Protein AF-A0AAW8DTW6-F1 (afdb_monomer_lite)

Foldseek 3Di:
DDDDDDPDVVVVVVVVVVVVVVVCVVVVVDDDDQDPVNVVPDDDPDPDPVPQPPDDDDDDDDDDPVVVVVLCVVDPPSVVVVVVVVCVVVVPDDDDRDPDPDDDPDDDDD

pLDDT: mean 71.61, std 15.23, range [37.31, 94.44]

Secondary structure (DSSP, 8-state):
-----PPPHHHHHHHHHHHHHHHHHHTT--S-PPPHHHHHTS--SS-TT-S-TTPPP-------HHHHHHHHHT-TTHHHHHHHHHHHHTT-PPPPP-------------

Sequence (110 aa):
MPTKKVKDPEIAEFEAALLGSVDQALRGEYAAVHTPNQIAARKPGRPAGSTKADAKVSTTIRFDADVLAALKAAGPGWQTRANDALREAFAVKKAAPRRTKVPVRRSISG

Organism: NCBI:txid436515

Radius of gyration: 28.24 Å; chains: 1; bounding box: 44×89×52 Å

Structure (mmCIF, N/CA/C/O backbone):
data_AF-A0AAW8DTW6-F1
#
_entry.id   AF-A0AAW8DTW6-F1
#
loop_
_atom_site.group_PDB
_atom_site.id
_atom_site.type_symbol
_atom_site.label_atom_id
_atom_site.label_alt_id
_atom_site.label_comp_id
_atom_site.label_asym_id
_atom_site.label_entity_id
_atom_site.label_seq_id
_atom_site.pdbx_PDB_ins_code
_atom_site.Cartn_x
_atom_site.Cartn_y
_atom_site.Cartn_z
_atom_site.occupancy
_atom_site.B_iso_or_equiv
_atom_site.auth_seq_id
_atom_site.auth_comp_id
_atom_site.auth_asym_id
_atom_site.auth_atom_id
_atom_site.pdbx_PDB_model_num
ATOM 1 N N . MET A 1 1 ? 34.329 -50.702 -19.808 1.00 37.31 1 MET A N 1
ATOM 2 C CA . MET A 1 1 ? 34.531 -49.641 -20.822 1.00 37.31 1 MET A CA 1
ATOM 3 C C . MET A 1 1 ? 33.439 -48.586 -20.633 1.00 37.31 1 MET A C 1
ATOM 5 O O . MET A 1 1 ? 32.299 -48.993 -20.438 1.00 37.31 1 MET A O 1
ATOM 9 N N . PRO A 1 2 ? 33.771 -47.283 -20.576 1.00 40.78 2 PRO A N 1
ATOM 10 C CA . PRO A 1 2 ? 32.879 -46.223 -20.088 1.00 40.78 2 PRO A CA 1
ATOM 11 C C . PRO A 1 2 ? 31.734 -45.896 -21.062 1.00 40.78 2 PRO A C 1
ATOM 13 O O . PRO A 1 2 ? 31.925 -45.834 -22.274 1.00 40.78 2 PRO A O 1
ATOM 16 N N . THR A 1 3 ? 30.538 -45.684 -20.512 1.00 43.56 3 THR A N 1
ATOM 17 C CA . THR A 1 3 ? 29.283 -45.416 -21.226 1.00 43.56 3 THR A CA 1
ATOM 18 C C . THR A 1 3 ? 29.294 -44.048 -21.909 1.00 43.56 3 THR A C 1
ATOM 20 O O . THR A 1 3 ? 29.494 -43.015 -21.268 1.00 43.56 3 THR A O 1
ATOM 23 N N . LYS A 1 4 ? 29.048 -44.056 -23.221 1.00 51.75 4 LYS A N 1
ATOM 24 C CA . LYS A 1 4 ? 28.892 -42.886 -24.094 1.00 51.75 4 LYS A CA 1
ATOM 25 C C . LYS A 1 4 ? 27.786 -41.978 -23.531 1.00 51.75 4 LYS A C 1
ATOM 27 O O . LYS A 1 4 ? 26.627 -42.379 -23.525 1.00 51.75 4 LYS A O 1
ATOM 32 N N . LYS A 1 5 ? 28.134 -40.781 -23.034 1.00 59.00 5 LYS A N 1
ATOM 33 C CA . LYS A 1 5 ? 27.146 -39.760 -22.640 1.00 59.00 5 LYS A CA 1
ATOM 34 C C . LYS A 1 5 ? 26.338 -39.375 -23.880 1.00 59.00 5 LYS A C 1
ATOM 36 O O . LYS A 1 5 ? 26.855 -38.705 -24.772 1.00 59.00 5 LYS A O 1
ATOM 41 N N . VAL A 1 6 ? 25.095 -39.834 -23.947 1.00 54.03 6 VAL A N 1
ATOM 42 C CA . VAL A 1 6 ? 24.090 -39.289 -24.859 1.00 54.03 6 VAL A CA 1
ATOM 43 C C . VAL A 1 6 ? 23.820 -37.868 -24.365 1.00 54.03 6 VAL A C 1
ATOM 45 O O . VAL A 1 6 ? 23.503 -37.691 -23.191 1.00 54.03 6 VAL A O 1
ATOM 48 N N . LYS A 1 7 ? 24.063 -36.851 -25.200 1.00 54.81 7 LYS A N 1
ATOM 49 C CA . LYS A 1 7 ? 23.693 -35.472 -24.859 1.00 54.81 7 LYS A CA 1
ATOM 50 C C . LYS A 1 7 ? 22.168 -35.425 -24.762 1.00 54.81 7 LYS A C 1
ATOM 52 O O . LYS A 1 7 ? 21.509 -35.887 -25.692 1.00 54.81 7 LYS A O 1
ATOM 57 N N . ASP A 1 8 ? 21.636 -34.921 -23.651 1.00 61.25 8 ASP A N 1
ATOM 58 C CA . ASP A 1 8 ? 20.198 -34.676 -23.513 1.00 61.25 8 ASP A CA 1
ATOM 59 C C . ASP A 1 8 ? 19.720 -33.821 -24.699 1.00 61.25 8 ASP A C 1
ATOM 61 O O . ASP A 1 8 ? 20.420 -32.869 -25.067 1.00 61.25 8 ASP A O 1
ATOM 65 N N . PRO A 1 9 ? 18.570 -34.137 -25.319 1.00 69.19 9 PRO A N 1
ATOM 66 C CA . PRO A 1 9 ? 18.082 -33.418 -26.497 1.00 69.19 9 PRO A CA 1
ATOM 67 C C . PRO A 1 9 ? 17.930 -31.912 -26.227 1.00 69.19 9 PRO A C 1
ATOM 69 O O . PRO A 1 9 ? 18.251 -31.094 -27.084 1.00 69.19 9 PRO A O 1
ATOM 72 N N . GLU A 1 10 ? 17.583 -31.550 -24.993 1.00 58.69 10 GLU A N 1
ATOM 73 C CA . GLU A 1 10 ? 17.464 -30.168 -24.518 1.00 58.69 10 GLU A CA 1
ATOM 74 C C . GLU A 1 10 ? 18.817 -29.420 -24.514 1.00 58.69 10 GLU A C 1
ATOM 76 O O . GLU A 1 10 ? 18.898 -28.237 -24.845 1.00 58.69 10 GLU A O 1
ATOM 81 N N . ILE A 1 11 ? 19.917 -30.125 -24.223 1.00 62.16 11 ILE A N 1
ATOM 82 C CA . ILE A 1 11 ? 21.276 -29.564 -24.263 1.00 62.16 11 ILE A CA 1
ATOM 83 C C . ILE A 1 11 ? 21.766 -29.415 -25.708 1.00 62.16 11 ILE A C 1
ATOM 85 O O . ILE A 1 11 ? 22.484 -28.465 -26.016 1.00 62.16 11 ILE A O 1
ATOM 89 N N . ALA A 1 12 ? 21.365 -30.315 -26.609 1.00 70.12 12 ALA A N 1
ATOM 90 C CA . ALA A 1 12 ? 21.716 -30.226 -28.026 1.00 70.12 12 ALA A CA 1
ATOM 91 C C . ALA A 1 12 ? 21.016 -29.045 -28.726 1.00 70.12 12 ALA A C 1
ATOM 93 O O . ALA A 1 12 ? 21.646 -28.330 -29.505 1.00 70.12 12 ALA A O 1
ATOM 94 N N . GLU A 1 13 ? 19.742 -28.800 -28.414 1.00 72.12 13 GLU A N 1
ATOM 95 C CA . GLU A 1 13 ? 18.999 -27.632 -28.904 1.00 72.12 13 GLU A CA 1
ATOM 96 C C . GLU A 1 13 ? 19.589 -26.322 -28.373 1.00 72.12 13 GLU A C 1
ATOM 98 O O . GLU A 1 13 ? 19.744 -25.353 -29.121 1.00 72.12 13 GLU A O 1
ATOM 103 N N . PHE A 1 14 ? 20.000 -26.312 -27.104 1.00 64.19 14 PHE A N 1
ATOM 104 C CA . PHE A 1 14 ? 20.686 -25.173 -26.506 1.00 64.19 14 PHE A CA 1
ATOM 105 C C . PHE A 1 14 ? 22.046 -24.890 -27.166 1.00 64.19 14 PHE A C 1
ATOM 107 O O . PHE A 1 14 ? 22.338 -23.739 -27.490 1.00 64.19 14 PHE A O 1
ATOM 114 N N . GLU A 1 15 ? 22.863 -25.920 -27.422 1.00 65.75 15 GLU A N 1
ATOM 115 C CA . GLU A 1 15 ? 24.137 -25.780 -28.145 1.00 65.75 15 GLU A CA 1
ATOM 116 C C . GLU A 1 15 ? 23.921 -25.229 -29.567 1.00 65.75 15 GLU A C 1
ATOM 118 O O . GLU A 1 15 ? 24.658 -24.343 -30.004 1.00 65.75 15 GLU A O 1
ATOM 123 N N . ALA A 1 16 ? 22.883 -25.692 -30.271 1.00 75.31 16 ALA A N 1
ATOM 124 C CA . ALA A 1 16 ? 22.543 -25.199 -31.605 1.00 75.31 16 ALA A CA 1
ATOM 125 C C . ALA A 1 16 ? 22.088 -23.728 -31.588 1.00 75.31 16 ALA A C 1
ATOM 127 O O . ALA A 1 16 ? 22.537 -22.930 -32.416 1.00 75.31 16 ALA A O 1
ATOM 128 N N . ALA A 1 17 ? 21.252 -23.343 -30.618 1.00 76.19 17 ALA A N 1
ATOM 129 C CA . ALA A 1 17 ? 20.814 -21.961 -30.435 1.00 76.19 17 ALA A CA 1
ATOM 130 C C . ALA A 1 17 ? 21.982 -21.025 -30.077 1.00 76.19 17 ALA A C 1
ATOM 132 O O . ALA A 1 17 ? 22.064 -19.901 -30.581 1.00 76.19 17 ALA A O 1
ATOM 133 N N . LEU A 1 18 ? 22.918 -21.497 -29.247 1.00 80.62 18 LEU A N 1
ATOM 134 C CA . LEU A 1 18 ? 24.106 -20.740 -28.860 1.00 80.62 18 LEU A CA 1
ATOM 135 C C . LEU A 1 18 ? 25.024 -20.487 -30.064 1.00 80.62 18 LEU A C 1
ATOM 137 O O . LEU A 1 18 ? 25.466 -19.357 -30.270 1.00 80.62 18 LEU A O 1
ATOM 141 N N . LEU A 1 19 ? 25.271 -21.512 -30.886 1.00 82.56 19 LEU A N 1
ATOM 142 C CA . LEU A 1 19 ? 26.088 -21.384 -32.096 1.00 82.56 19 LEU A CA 1
ATOM 143 C C . LEU A 1 19 ? 25.444 -20.447 -33.130 1.00 82.56 19 LEU A C 1
ATOM 145 O O . LEU A 1 19 ? 26.147 -19.631 -33.724 1.00 82.56 19 LEU A O 1
ATOM 149 N N . GLY A 1 20 ? 24.117 -20.499 -33.289 1.00 80.06 20 GLY A N 1
ATOM 150 C CA . GLY A 1 20 ? 23.382 -19.576 -34.159 1.00 80.06 20 GLY A CA 1
ATOM 151 C C . GLY A 1 20 ? 23.504 -18.112 -33.723 1.00 80.06 20 GLY A C 1
ATOM 152 O O . GLY A 1 20 ? 23.732 -17.238 -34.556 1.00 80.06 20 GLY A O 1
ATOM 153 N N . SER A 1 21 ? 23.432 -17.845 -32.416 1.00 71.81 21 SER A N 1
ATOM 154 C CA . SER A 1 21 ? 23.606 -16.498 -31.850 1.00 71.81 21 SER A CA 1
ATOM 155 C C . SER A 1 21 ? 25.022 -15.943 -32.071 1.00 71.81 21 SER A C 1
ATOM 157 O O . SER A 1 21 ? 25.190 -14.771 -32.410 1.00 71.81 21 SER A O 1
ATOM 159 N N . VAL A 1 22 ? 26.052 -16.789 -31.940 1.00 79.44 22 VAL A N 1
ATOM 160 C CA . VAL A 1 22 ? 27.451 -16.393 -32.186 1.00 79.44 22 VAL A CA 1
ATOM 161 C C . VAL A 1 22 ? 27.689 -16.069 -33.662 1.00 79.44 22 VAL A C 1
ATOM 163 O O . VAL A 1 22 ? 28.315 -15.055 -33.963 1.00 79.44 22 VAL A O 1
ATOM 166 N N . ASP A 1 23 ? 27.162 -16.875 -34.584 1.00 78.94 23 ASP A N 1
ATOM 167 C CA . ASP A 1 23 ? 27.282 -16.622 -36.024 1.00 78.94 23 ASP A CA 1
ATOM 168 C C . ASP A 1 23 ? 26.541 -15.341 -36.447 1.00 78.94 23 ASP A C 1
ATOM 170 O O . ASP A 1 23 ? 27.074 -14.518 -37.193 1.00 78.94 23 ASP A O 1
ATOM 174 N N . GLN A 1 24 ? 25.353 -15.108 -35.882 1.00 76.19 24 GLN A N 1
ATOM 175 C CA . GLN A 1 24 ? 24.600 -13.866 -36.053 1.00 76.19 24 GLN A CA 1
ATOM 176 C C . GLN A 1 24 ? 25.392 -12.642 -35.546 1.00 76.19 24 GLN A C 1
ATOM 178 O O . GLN A 1 24 ? 25.448 -11.606 -36.215 1.00 76.19 24 GLN A O 1
ATOM 183 N N . ALA A 1 25 ? 26.063 -12.762 -34.396 1.00 73.25 25 ALA A N 1
ATOM 184 C CA . ALA A 1 25 ? 26.912 -11.703 -33.854 1.00 73.25 25 ALA A CA 1
ATOM 185 C C . ALA A 1 25 ? 28.157 -11.442 -34.724 1.00 73.25 25 ALA A C 1
ATOM 187 O O . ALA A 1 25 ? 28.504 -10.283 -34.955 1.00 73.25 25 ALA A O 1
ATOM 188 N N . LEU A 1 26 ? 28.797 -12.495 -35.249 1.00 75.88 26 LEU A N 1
ATOM 189 C CA . LEU A 1 26 ? 29.945 -12.388 -36.160 1.00 75.88 26 LEU A CA 1
ATOM 190 C C . LEU A 1 26 ? 29.568 -11.751 -37.505 1.00 75.88 26 LEU A C 1
ATOM 192 O O . LEU A 1 26 ? 30.366 -11.006 -38.071 1.00 75.88 26 LEU A O 1
ATOM 196 N N . ARG A 1 27 ? 28.338 -11.975 -37.981 1.00 78.69 27 ARG A N 1
ATOM 197 C CA . ARG A 1 27 ? 27.765 -11.304 -39.160 1.00 78.69 27 ARG A CA 1
ATOM 198 C C . ARG A 1 27 ? 27.339 -9.855 -38.907 1.00 78.69 27 ARG A C 1
ATOM 200 O O . ARG A 1 27 ? 26.890 -9.179 -39.829 1.00 78.69 27 ARG A O 1
ATOM 207 N N . GLY A 1 28 ? 27.496 -9.356 -37.678 1.00 67.19 28 GLY A N 1
ATOM 208 C CA . GLY A 1 28 ? 27.101 -7.998 -37.305 1.00 67.19 28 GLY A CA 1
ATOM 209 C C . GLY A 1 28 ? 25.584 -7.794 -37.273 1.00 67.19 28 GLY A C 1
ATOM 210 O O . GLY A 1 28 ? 25.122 -6.656 -37.249 1.00 67.19 28 GLY A O 1
ATOM 211 N N . GLU A 1 29 ? 24.801 -8.874 -37.252 1.00 71.38 29 GLU A N 1
ATOM 212 C CA . GLU A 1 29 ? 23.339 -8.855 -37.195 1.00 71.38 29 GLU A CA 1
ATOM 213 C C . GLU A 1 29 ? 22.871 -8.719 -35.734 1.00 71.38 29 GLU A C 1
ATOM 215 O O . GLU A 1 29 ? 22.221 -9.594 -35.164 1.00 71.38 29 GLU A O 1
ATOM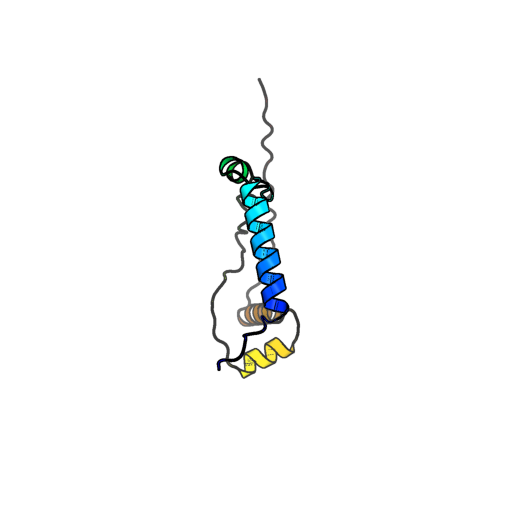 220 N N . TYR A 1 30 ? 23.217 -7.612 -35.080 1.00 62.25 30 TYR A N 1
ATOM 221 C CA . TYR A 1 30 ? 22.709 -7.315 -33.741 1.00 62.25 30 TYR A CA 1
ATOM 222 C C . TYR A 1 30 ? 21.252 -6.828 -33.794 1.00 62.25 30 TYR A C 1
ATOM 224 O O . TYR A 1 30 ? 20.860 -6.062 -34.677 1.00 62.25 30 TYR A O 1
ATOM 232 N N . ALA A 1 31 ? 20.444 -7.202 -32.793 1.00 61.84 31 ALA A N 1
ATOM 233 C CA . ALA A 1 31 ? 19.213 -6.467 -32.498 1.00 61.84 31 ALA A CA 1
ATOM 234 C C . ALA A 1 31 ? 19.572 -4.991 -32.266 1.00 61.84 31 ALA A C 1
ATOM 236 O O . ALA A 1 31 ? 20.606 -4.717 -31.661 1.00 61.84 31 ALA A O 1
ATOM 237 N N . ALA A 1 32 ? 18.754 -4.054 -32.758 1.00 65.50 32 ALA A N 1
ATOM 238 C CA . ALA A 1 32 ? 19.061 -2.621 -32.783 1.00 65.50 32 ALA A CA 1
ATOM 239 C C . ALA A 1 32 ? 19.740 -2.122 -31.488 1.00 65.50 32 ALA A C 1
ATOM 241 O O . ALA A 1 32 ? 19.085 -1.904 -30.467 1.00 65.50 32 ALA A O 1
ATOM 242 N N . VAL A 1 33 ? 21.062 -1.929 -31.538 1.00 64.31 33 VAL A N 1
ATOM 243 C CA . VAL A 1 33 ? 21.843 -1.421 -30.407 1.00 64.31 33 VAL A CA 1
ATOM 244 C C . VAL A 1 33 ? 21.623 0.081 -30.346 1.00 64.31 33 VAL A C 1
ATOM 246 O O . VAL A 1 33 ? 21.913 0.809 -31.295 1.00 64.31 33 VAL A O 1
ATOM 249 N N . HIS A 1 34 ? 21.089 0.564 -29.230 1.00 66.62 34 HIS A N 1
ATOM 250 C CA . HIS A 1 34 ? 20.963 1.998 -29.012 1.00 66.62 34 HIS A CA 1
ATOM 251 C C . HIS A 1 34 ? 22.329 2.574 -28.648 1.00 66.62 34 HIS A C 1
ATOM 253 O O . HIS A 1 34 ? 22.918 2.200 -27.635 1.00 66.62 34 HIS A O 1
ATOM 259 N N . THR A 1 35 ? 22.837 3.492 -29.468 1.00 77.38 35 THR A N 1
ATOM 260 C CA . THR A 1 35 ? 24.090 4.189 -29.167 1.00 77.38 35 THR A CA 1
ATOM 261 C C . THR A 1 35 ? 23.924 5.069 -27.921 1.00 77.38 35 THR A C 1
ATOM 263 O O . THR A 1 35 ? 22.814 5.534 -27.641 1.00 77.38 35 THR A O 1
ATOM 266 N N . PRO A 1 36 ? 25.004 5.378 -27.180 1.00 67.19 36 PRO A N 1
ATOM 267 C CA . PRO A 1 36 ? 24.930 6.288 -26.034 1.00 67.19 36 PRO A CA 1
ATOM 268 C C . PRO A 1 36 ? 24.271 7.634 -26.376 1.00 67.19 36 PRO A C 1
ATOM 270 O O . PRO A 1 36 ? 23.448 8.134 -25.611 1.00 67.19 36 PRO A O 1
ATOM 273 N N . ASN A 1 37 ? 24.534 8.167 -27.575 1.00 70.88 37 ASN A N 1
ATOM 274 C CA . ASN A 1 37 ? 23.877 9.375 -28.079 1.00 70.88 37 ASN A CA 1
ATOM 275 C C . ASN A 1 37 ? 22.377 9.173 -28.346 1.00 70.88 37 ASN A C 1
ATOM 277 O O . ASN A 1 37 ? 21.584 10.060 -28.044 1.00 70.88 37 ASN A O 1
ATOM 281 N N . GLN A 1 38 ? 21.956 8.015 -28.862 1.00 71.00 38 GLN A N 1
ATOM 282 C CA . GLN A 1 38 ? 20.535 7.688 -29.040 1.00 71.00 38 GLN A CA 1
ATOM 283 C C . GLN A 1 38 ? 19.807 7.496 -27.703 1.00 71.00 38 GLN A C 1
ATOM 285 O O . GLN A 1 38 ? 18.622 7.805 -27.609 1.00 71.00 38 GLN A O 1
ATOM 290 N N . ILE A 1 39 ? 20.497 7.016 -26.666 1.00 67.31 39 ILE A N 1
ATOM 291 C CA . ILE A 1 39 ? 19.954 6.907 -25.305 1.00 67.31 39 ILE A CA 1
ATOM 292 C C . ILE A 1 39 ? 19.831 8.298 -24.673 1.00 67.31 39 ILE A C 1
ATOM 294 O O . ILE A 1 39 ? 18.794 8.606 -24.096 1.00 67.31 39 ILE A O 1
ATOM 298 N N . ALA A 1 40 ? 20.835 9.163 -24.838 1.00 65.94 40 ALA A N 1
ATOM 299 C CA . ALA A 1 40 ? 20.811 10.539 -24.338 1.00 65.94 40 ALA A CA 1
ATOM 300 C C . ALA A 1 40 ? 19.784 11.430 -25.066 1.00 65.94 40 ALA A C 1
ATOM 302 O O . ALA A 1 40 ? 19.168 12.299 -24.453 1.00 65.94 40 ALA A O 1
ATOM 303 N N . ALA A 1 41 ? 19.557 11.193 -26.363 1.00 67.62 41 ALA A N 1
ATOM 304 C CA . ALA A 1 41 ? 18.548 11.895 -27.159 1.00 67.62 41 ALA A CA 1
ATOM 305 C C . ALA A 1 41 ? 17.107 11.479 -26.814 1.00 67.62 41 ALA A C 1
ATOM 307 O O . ALA A 1 41 ? 16.153 12.196 -27.136 1.00 67.62 41 ALA A O 1
ATOM 308 N N . ARG A 1 42 ? 16.915 10.339 -26.135 1.00 65.19 42 ARG A N 1
ATOM 309 C CA . ARG A 1 42 ? 15.611 9.980 -25.575 1.00 65.19 42 ARG A CA 1
ATOM 310 C C . ARG A 1 42 ? 15.339 10.893 -24.391 1.00 65.19 42 ARG A C 1
ATOM 312 O O . ARG A 1 42 ? 15.958 10.771 -23.337 1.00 65.19 42 ARG A O 1
ATOM 319 N N . LYS A 1 43 ? 14.358 11.786 -24.543 1.00 61.72 43 LYS A N 1
ATOM 320 C CA . LYS A 1 43 ? 13.752 12.468 -23.394 1.00 61.72 43 LYS A CA 1
ATOM 321 C C . LYS A 1 43 ? 13.396 11.402 -22.348 1.00 61.72 43 LYS A C 1
ATOM 323 O O . LYS A 1 43 ? 12.734 10.429 -22.721 1.00 61.72 43 LYS A O 1
ATOM 328 N N . PRO A 1 44 ? 13.791 11.563 -21.070 1.00 63.62 44 PRO A N 1
ATOM 329 C CA . PRO A 1 44 ? 13.333 10.684 -20.006 1.00 63.62 44 PRO A CA 1
ATOM 330 C C . PRO A 1 44 ? 11.817 10.541 -20.127 1.00 63.62 44 PRO A C 1
ATOM 332 O O . PRO A 1 44 ? 11.103 11.544 -20.161 1.00 63.62 44 PRO A O 1
ATOM 335 N N . GLY A 1 45 ? 11.321 9.305 -20.228 1.00 66.62 45 GLY A N 1
ATOM 336 C CA . GLY A 1 45 ? 9.895 9.018 -20.440 1.00 66.62 45 GLY A CA 1
ATOM 337 C C . GLY A 1 45 ? 8.981 9.558 -19.333 1.00 66.62 45 GLY A C 1
ATOM 338 O O . GLY A 1 45 ? 7.760 9.489 -19.437 1.00 66.62 45 GLY A O 1
ATOM 339 N N . ARG A 1 46 ? 9.562 10.135 -18.275 1.00 57.72 46 ARG A N 1
ATOM 340 C CA . ARG A 1 46 ? 8.858 10.863 -17.235 1.00 57.72 46 ARG A CA 1
ATOM 341 C C . ARG A 1 46 ? 9.206 12.352 -17.307 1.00 57.72 46 ARG A C 1
ATOM 343 O O . ARG A 1 46 ? 10.379 12.689 -17.149 1.00 57.72 46 ARG A O 1
ATOM 350 N N . PRO A 1 47 ? 8.225 13.256 -17.475 1.00 62.56 47 PRO A N 1
ATOM 351 C CA . PRO A 1 47 ? 8.488 14.686 -17.381 1.00 62.56 47 PRO A CA 1
ATOM 352 C C . PRO A 1 47 ? 9.126 15.020 -16.023 1.00 62.56 47 PRO A C 1
ATOM 354 O O . PRO A 1 47 ? 8.677 14.542 -14.969 1.00 62.56 47 PRO A O 1
ATOM 357 N N . ALA A 1 48 ? 10.182 15.837 -16.060 1.00 51.06 48 ALA A N 1
ATOM 358 C CA . ALA A 1 48 ? 10.771 16.447 -14.874 1.00 51.06 48 ALA A CA 1
ATOM 359 C C . ALA A 1 48 ? 9.670 17.249 -14.154 1.00 51.06 48 ALA A C 1
ATOM 361 O O . ALA A 1 48 ? 9.050 18.125 -14.752 1.00 51.06 48 ALA A O 1
ATOM 362 N N . GLY A 1 49 ? 9.355 16.874 -12.909 1.00 53.62 49 GLY A N 1
ATOM 363 C CA . GLY A 1 49 ? 8.199 17.385 -12.150 1.00 53.62 49 GLY A CA 1
ATOM 364 C C . GLY A 1 49 ? 7.104 16.350 -11.844 1.00 53.62 49 GLY A C 1
ATOM 365 O O . GLY A 1 49 ? 6.139 16.653 -11.150 1.00 53.62 49 GLY A O 1
ATOM 366 N N . SER A 1 50 ? 7.246 15.106 -12.310 1.00 52.81 50 SER A N 1
ATOM 367 C CA . SER A 1 50 ? 6.318 14.001 -11.996 1.00 52.81 50 SER A CA 1
ATOM 368 C C . SER A 1 50 ? 6.437 13.431 -10.573 1.00 52.81 50 SER A C 1
ATOM 370 O O . SER A 1 50 ? 5.660 12.545 -10.193 1.00 52.81 50 SER A O 1
ATOM 372 N N . THR A 1 51 ? 7.376 13.921 -9.764 1.00 54.16 51 THR A N 1
ATOM 373 C CA . THR A 1 51 ? 7.361 13.699 -8.316 1.00 54.16 51 THR A CA 1
ATOM 374 C C . THR A 1 51 ? 6.262 14.584 -7.749 1.00 54.16 51 THR A C 1
ATOM 376 O O . THR A 1 51 ? 6.479 15.752 -7.441 1.00 54.16 51 THR A O 1
ATOM 379 N N . LYS A 1 52 ? 5.037 14.050 -7.697 1.00 58.38 52 LYS A N 1
ATOM 380 C CA . LYS A 1 52 ? 3.932 14.705 -6.992 1.00 58.38 52 LYS A CA 1
ATOM 381 C C . LYS A 1 52 ? 4.436 15.072 -5.595 1.00 58.38 52 LYS A C 1
ATOM 383 O O . LYS A 1 52 ? 5.009 14.212 -4.933 1.00 58.38 52 LYS A O 1
ATOM 388 N N . ALA A 1 53 ? 4.210 16.309 -5.154 1.00 58.56 53 ALA A N 1
ATOM 389 C CA . ALA A 1 53 ? 4.513 16.710 -3.777 1.00 58.56 53 ALA A CA 1
ATOM 390 C C . ALA A 1 53 ? 3.832 15.772 -2.755 1.00 58.56 53 ALA A C 1
ATOM 392 O O . ALA A 1 53 ? 4.370 15.522 -1.687 1.00 58.56 53 ALA A O 1
ATOM 393 N N . ASP A 1 54 ? 2.703 15.171 -3.150 1.00 63.00 54 ASP A N 1
ATOM 394 C CA . ASP A 1 54 ? 1.925 14.203 -2.370 1.00 63.00 54 ASP A CA 1
ATOM 395 C C . ASP A 1 54 ? 2.261 12.730 -2.704 1.00 63.00 54 ASP A C 1
ATOM 397 O O . ASP A 1 54 ? 1.399 11.847 -2.624 1.00 63.00 54 ASP A O 1
ATOM 401 N N . ALA A 1 55 ? 3.475 12.438 -3.183 1.00 69.75 55 ALA A N 1
ATOM 402 C CA . ALA A 1 55 ? 3.881 11.067 -3.479 1.00 69.75 55 ALA A CA 1
ATOM 403 C C . ALA A 1 55 ? 3.898 10.217 -2.198 1.00 69.75 55 ALA A C 1
ATOM 405 O O . ALA A 1 55 ? 4.404 10.634 -1.159 1.00 69.75 55 ALA A O 1
ATOM 406 N N . LYS A 1 56 ? 3.355 8.996 -2.281 1.00 77.12 56 LYS A N 1
ATOM 407 C CA . LYS A 1 56 ? 3.447 8.024 -1.186 1.00 77.12 56 LYS A CA 1
ATOM 408 C C . LYS A 1 56 ? 4.923 7.703 -0.943 1.00 77.12 56 LYS A C 1
ATOM 410 O O . LYS A 1 56 ? 5.626 7.335 -1.884 1.00 77.12 56 LYS A O 1
ATOM 415 N N . VAL A 1 57 ? 5.371 7.829 0.301 1.00 81.12 57 VAL A N 1
ATOM 416 C CA . VAL A 1 57 ? 6.729 7.453 0.704 1.00 81.12 57 VAL A CA 1
ATOM 417 C C . VAL A 1 57 ? 6.769 5.941 0.908 1.00 81.12 57 VAL A C 1
ATOM 419 O O . VAL A 1 57 ? 5.925 5.387 1.612 1.00 81.12 57 VAL A O 1
ATOM 422 N N . SER A 1 58 ? 7.716 5.267 0.253 1.00 82.31 58 SER A N 1
ATOM 423 C CA . SER A 1 58 ? 7.948 3.837 0.455 1.00 82.31 58 SER A CA 1
ATOM 424 C C . SER A 1 58 ? 8.720 3.636 1.754 1.00 82.31 58 SER A C 1
ATOM 426 O O . SER A 1 58 ? 9.887 4.009 1.832 1.00 82.31 58 SER A O 1
ATOM 428 N N . THR A 1 59 ? 8.078 3.020 2.744 1.00 80.69 59 THR A N 1
ATOM 429 C CA . THR A 1 59 ? 8.680 2.708 4.045 1.00 80.69 59 THR A CA 1
ATOM 430 C C . THR A 1 59 ? 8.429 1.243 4.386 1.00 80.69 59 THR A C 1
ATOM 432 O O . THR A 1 59 ? 7.328 0.734 4.174 1.00 80.69 59 THR A O 1
ATOM 435 N N . THR A 1 60 ? 9.438 0.566 4.932 1.00 86.75 60 THR A N 1
ATOM 436 C CA . THR A 1 60 ? 9.324 -0.823 5.396 1.00 86.75 60 THR A CA 1
ATOM 437 C C . THR A 1 60 ? 8.784 -0.850 6.825 1.00 86.75 60 THR A C 1
ATOM 439 O O . THR A 1 60 ? 9.427 -0.337 7.736 1.00 86.75 60 THR A O 1
ATOM 442 N N . ILE A 1 61 ? 7.614 -1.461 7.025 1.00 87.19 61 ILE A N 1
ATOM 443 C CA . ILE A 1 61 ? 6.959 -1.643 8.332 1.00 87.19 61 ILE A CA 1
ATOM 444 C C . ILE A 1 61 ? 6.699 -3.141 8.533 1.00 87.19 61 ILE A C 1
ATOM 446 O O . ILE A 1 61 ? 6.398 -3.851 7.571 1.00 87.19 61 ILE A O 1
ATOM 450 N N . ARG A 1 62 ? 6.833 -3.626 9.771 1.00 90.81 62 ARG A N 1
ATOM 451 C CA . ARG A 1 62 ? 6.499 -5.007 10.148 1.00 90.81 62 ARG A CA 1
ATOM 452 C C . ARG A 1 62 ? 5.076 -5.059 10.704 1.00 90.81 62 ARG A C 1
ATOM 454 O O . ARG A 1 62 ? 4.712 -4.208 11.507 1.00 90.81 62 ARG A O 1
ATOM 461 N N . PHE A 1 63 ? 4.308 -6.051 10.270 1.00 89.75 63 PHE A N 1
ATOM 462 C CA . PHE A 1 63 ? 2.985 -6.377 10.803 1.00 89.75 63 PHE A CA 1
ATOM 463 C C . PHE A 1 63 ? 3.052 -7.737 11.490 1.00 89.75 63 PHE A C 1
ATOM 465 O O . PHE A 1 63 ? 3.833 -8.591 11.057 1.00 89.75 63 PHE A O 1
ATOM 472 N N . ASP A 1 64 ? 2.208 -7.947 12.496 1.00 94.44 64 ASP A N 1
ATOM 473 C CA . ASP A 1 64 ? 1.971 -9.285 13.028 1.00 94.44 64 ASP A CA 1
ATOM 474 C C . ASP A 1 64 ? 1.367 -10.201 11.951 1.00 94.44 64 ASP A C 1
ATOM 476 O O . ASP A 1 64 ? 0.738 -9.756 10.979 1.00 94.44 64 ASP A O 1
ATOM 480 N N . ALA A 1 65 ? 1.627 -11.502 12.083 1.00 92.50 65 ALA A N 1
ATOM 481 C CA . ALA A 1 65 ? 1.302 -12.486 11.053 1.00 92.50 65 ALA A CA 1
ATOM 482 C C . ALA A 1 65 ? -0.213 -12.632 10.827 1.00 92.50 65 ALA A C 1
ATOM 484 O O . ALA A 1 65 ? -0.660 -12.777 9.688 1.00 92.50 65 ALA A O 1
ATOM 485 N N . ASP A 1 66 ? -0.995 -12.554 11.900 1.00 93.94 66 ASP A N 1
ATOM 486 C CA . ASP A 1 66 ? -2.457 -12.596 11.910 1.00 93.94 66 ASP A CA 1
ATOM 487 C C . ASP A 1 66 ? -3.073 -11.352 11.252 1.00 93.94 66 ASP A C 1
ATOM 489 O O . ASP A 1 66 ? -3.943 -11.473 10.387 1.00 93.94 66 ASP A O 1
ATOM 493 N N . VAL A 1 67 ? -2.554 -10.162 11.566 1.00 91.19 67 VAL A N 1
ATOM 494 C CA . VAL A 1 67 ? -2.971 -8.894 10.954 1.00 91.19 67 VAL A CA 1
ATOM 495 C C . VAL A 1 67 ? -2.710 -8.918 9.450 1.00 91.19 6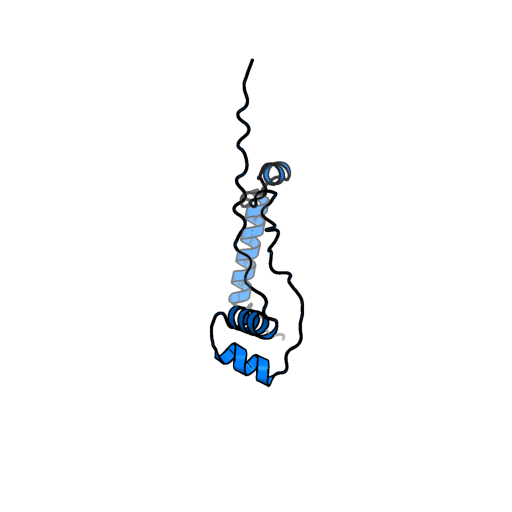7 VAL A C 1
ATOM 497 O O . VAL A 1 67 ? -3.574 -8.559 8.647 1.00 91.19 67 VAL A O 1
ATOM 500 N N . LEU A 1 68 ? -1.530 -9.384 9.038 1.00 92.06 68 LEU A N 1
ATOM 501 C CA . LEU A 1 68 ? -1.178 -9.484 7.625 1.00 92.06 68 LEU A CA 1
ATOM 502 C C . LEU A 1 68 ? -2.036 -10.526 6.892 1.00 92.06 68 LEU A C 1
ATOM 504 O O . LEU A 1 68 ? -2.414 -10.293 5.739 1.00 92.06 68 LEU A O 1
ATOM 508 N N . ALA A 1 69 ? -2.375 -11.640 7.546 1.00 92.75 69 ALA A N 1
ATOM 509 C CA . ALA A 1 69 ? -3.291 -12.637 7.004 1.00 92.75 69 ALA A CA 1
ATOM 510 C C . ALA A 1 69 ? -4.701 -12.057 6.808 1.00 92.75 69 ALA A C 1
ATOM 512 O O . ALA A 1 69 ? -5.252 -12.170 5.712 1.00 92.75 69 ALA A O 1
ATOM 513 N N . ALA A 1 70 ? -5.243 -11.360 7.811 1.00 92.50 70 ALA A N 1
ATOM 514 C CA . ALA A 1 70 ? -6.552 -10.712 7.737 1.00 92.50 70 ALA A CA 1
ATOM 515 C C . ALA A 1 70 ? -6.608 -9.641 6.634 1.00 92.50 70 ALA A C 1
ATOM 517 O O . ALA A 1 70 ? -7.554 -9.593 5.846 1.00 92.50 70 ALA A O 1
ATOM 518 N N . LEU A 1 71 ? -5.559 -8.819 6.509 1.00 91.38 71 LEU A N 1
ATOM 519 C CA . LEU A 1 71 ? -5.469 -7.817 5.449 1.00 91.38 71 LEU A CA 1
ATOM 520 C C . LEU A 1 71 ? -5.431 -8.466 4.062 1.00 91.38 71 LEU A C 1
ATOM 522 O O . LEU A 1 71 ? -6.183 -8.062 3.175 1.00 91.38 71 LEU A O 1
ATOM 526 N N . LYS A 1 72 ? -4.590 -9.487 3.861 1.00 90.00 72 LYS A N 1
ATOM 527 C CA . LYS A 1 72 ? -4.504 -10.200 2.577 1.00 90.00 72 LYS A CA 1
ATOM 528 C C . LYS A 1 72 ? -5.797 -10.940 2.232 1.00 90.00 72 LYS A C 1
ATOM 530 O O . LYS A 1 72 ? -6.155 -10.972 1.055 1.00 90.00 72 LYS A O 1
ATOM 535 N N . ALA A 1 73 ? -6.511 -11.471 3.227 1.00 92.75 73 ALA A N 1
ATOM 536 C CA . ALA A 1 73 ? -7.809 -12.118 3.042 1.00 92.75 73 ALA A CA 1
ATOM 537 C C . ALA A 1 73 ? -8.870 -11.162 2.471 1.00 92.75 73 ALA A C 1
ATOM 539 O O . ALA A 1 73 ? -9.769 -11.602 1.761 1.00 92.75 73 ALA A O 1
ATOM 540 N N . ALA A 1 74 ? -8.723 -9.846 2.676 1.00 84.75 74 ALA A N 1
ATOM 541 C CA . ALA A 1 74 ? -9.594 -8.848 2.054 1.00 84.75 74 ALA A CA 1
ATOM 542 C C . ALA A 1 74 ? -9.453 -8.778 0.515 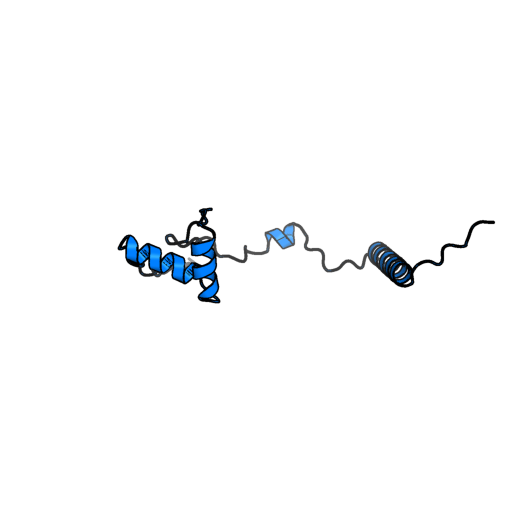1.00 84.75 74 ALA A C 1
ATOM 544 O O . ALA A 1 74 ? -10.249 -8.109 -0.144 1.00 84.75 74 ALA A O 1
ATOM 545 N N . GLY A 1 75 ? -8.443 -9.433 -0.073 1.00 88.50 75 GLY A N 1
ATOM 546 C CA . GLY A 1 75 ? -8.268 -9.577 -1.519 1.00 88.50 75 GLY A CA 1
ATOM 547 C C . GLY A 1 75 ? -7.389 -8.499 -2.173 1.00 88.50 75 GLY A C 1
ATOM 548 O O . GLY A 1 75 ? -6.660 -7.767 -1.486 1.00 88.50 75 GLY A O 1
ATOM 549 N N . PRO A 1 76 ? -7.437 -8.367 -3.516 1.00 89.19 76 PRO A N 1
ATOM 550 C CA . PRO A 1 76 ? -6.632 -7.402 -4.267 1.00 89.19 76 PRO A CA 1
ATOM 551 C C . PRO A 1 76 ? -6.800 -5.974 -3.737 1.00 89.19 76 PRO A C 1
ATOM 553 O O . PRO A 1 76 ? -7.910 -5.547 -3.423 1.00 89.19 76 PRO A O 1
ATOM 556 N N . GLY A 1 77 ? -5.694 -5.234 -3.611 1.00 89.00 77 GLY A N 1
ATOM 557 C CA . GLY A 1 77 ? -5.707 -3.872 -3.063 1.00 89.00 77 GLY A CA 1
ATOM 558 C C . GLY A 1 77 ? -5.689 -3.780 -1.531 1.00 89.00 77 GLY A C 1
ATOM 559 O O . GLY A 1 77 ? -5.912 -2.696 -0.992 1.00 89.00 77 GLY A O 1
ATOM 560 N N . TRP A 1 78 ? -5.381 -4.870 -0.817 1.00 93.88 78 TRP A N 1
ATOM 561 C CA . TRP A 1 78 ? -5.282 -4.883 0.650 1.00 93.88 78 TRP A CA 1
ATOM 562 C C . TRP A 1 78 ? -4.348 -3.813 1.234 1.00 93.88 78 TRP A C 1
ATOM 564 O O . TRP A 1 78 ? -4.647 -3.262 2.286 1.00 93.88 78 TRP A O 1
ATOM 574 N N . GLN A 1 79 ? -3.265 -3.448 0.540 1.00 90.50 79 GLN A N 1
ATOM 575 C CA . GLN A 1 79 ? -2.368 -2.367 0.973 1.00 90.50 79 GLN A CA 1
ATOM 576 C C . GLN A 1 79 ? -3.046 -0.991 0.944 1.00 90.50 79 GLN A C 1
ATOM 578 O O . GLN A 1 79 ? -2.791 -0.154 1.806 1.00 90.50 79 GLN A O 1
ATOM 583 N N . THR A 1 80 ? -3.920 -0.746 -0.037 1.00 90.44 80 THR A N 1
ATOM 584 C CA . THR A 1 80 ? -4.702 0.496 -0.104 1.00 90.44 80 THR A CA 1
ATOM 585 C C . THR A 1 80 ? -5.699 0.546 1.047 1.00 90.44 80 THR A C 1
ATOM 587 O O . THR A 1 80 ? -5.738 1.550 1.747 1.00 90.44 80 THR A O 1
ATOM 590 N N . ARG A 1 81 ? -6.407 -0.561 1.315 1.00 89.19 81 ARG A N 1
ATOM 591 C CA . ARG A 1 81 ? -7.307 -0.670 2.475 1.00 89.19 81 ARG A CA 1
ATOM 592 C C . ARG A 1 81 ? -6.573 -0.490 3.805 1.00 89.19 81 ARG A C 1
ATOM 594 O O . ARG A 1 81 ? -7.049 0.253 4.651 1.00 89.19 81 ARG A O 1
ATOM 601 N N . ALA A 1 82 ? -5.392 -1.092 3.962 1.00 91.38 82 ALA A N 1
ATOM 602 C CA . ALA A 1 82 ? -4.553 -0.900 5.144 1.00 91.38 82 ALA A CA 1
ATOM 603 C C . ALA A 1 82 ? -4.159 0.575 5.319 1.00 91.38 82 ALA A C 1
ATOM 605 O O . ALA A 1 82 ? -4.281 1.134 6.404 1.00 91.38 82 ALA A O 1
ATOM 606 N N . ASN A 1 83 ? -3.744 1.237 4.236 1.00 90.88 83 ASN A N 1
ATOM 607 C CA . ASN A 1 83 ? -3.453 2.665 4.266 1.00 90.88 83 ASN A CA 1
ATOM 608 C C . ASN A 1 83 ? -4.688 3.505 4.643 1.00 90.88 83 ASN A C 1
ATOM 610 O O . ASN A 1 83 ? -4.543 4.517 5.323 1.00 90.88 83 ASN A O 1
ATOM 614 N N . ASP A 1 84 ? -5.877 3.144 4.168 1.00 90.50 84 ASP A N 1
ATOM 615 C CA . ASP A 1 84 ? -7.104 3.894 4.449 1.00 90.50 84 ASP A CA 1
ATOM 616 C C . ASP A 1 84 ? -7.555 3.712 5.906 1.00 90.50 84 ASP A C 1
ATOM 618 O O . ASP A 1 84 ? -7.876 4.703 6.556 1.00 90.50 84 ASP A O 1
ATOM 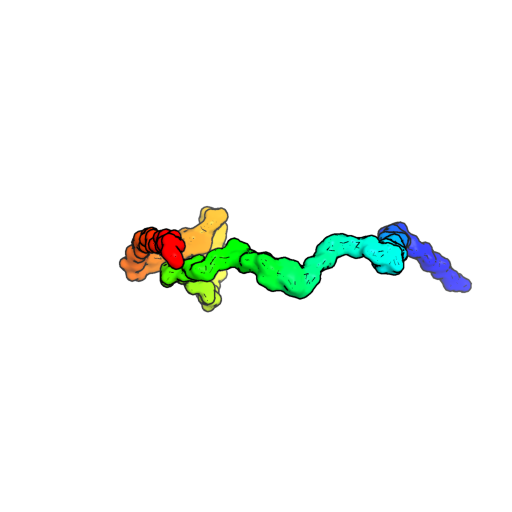622 N N . ALA A 1 85 ? -7.436 2.502 6.461 1.00 91.00 85 ALA A N 1
ATOM 623 C CA . ALA A 1 85 ? -7.648 2.247 7.888 1.00 91.00 85 ALA A CA 1
ATOM 624 C C . ALA A 1 85 ? -6.682 3.059 8.769 1.00 91.00 85 ALA A C 1
ATOM 626 O O . ALA A 1 85 ? -7.089 3.657 9.761 1.00 91.00 85 ALA A O 1
ATOM 627 N N . 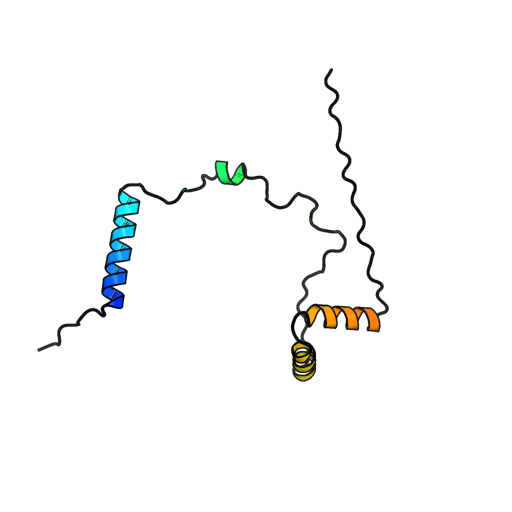LEU A 1 86 ? -5.405 3.159 8.375 1.00 91.00 86 LEU A N 1
ATOM 628 C CA . LEU A 1 86 ? -4.440 4.019 9.068 1.00 91.00 86 LEU A CA 1
ATOM 629 C C . LEU A 1 86 ? -4.826 5.503 8.968 1.00 91.00 86 LEU A C 1
ATOM 631 O O . LEU A 1 86 ? -4.701 6.241 9.940 1.00 91.00 86 LEU A O 1
ATOM 635 N N . ARG A 1 87 ? -5.325 5.963 7.814 1.00 90.25 87 ARG A N 1
ATOM 636 C CA . ARG A 1 87 ? -5.810 7.346 7.672 1.00 90.25 87 ARG A CA 1
ATOM 637 C C . ARG A 1 87 ? -6.981 7.634 8.599 1.00 90.25 87 ARG A C 1
ATOM 639 O O . ARG A 1 87 ? -7.019 8.716 9.172 1.00 90.25 87 ARG A O 1
ATOM 646 N N . GLU A 1 88 ? -7.909 6.696 8.733 1.00 89.81 88 GLU A N 1
ATOM 647 C CA . GLU A 1 88 ? -9.051 6.822 9.634 1.00 89.81 88 GLU A CA 1
ATOM 648 C C . GLU A 1 88 ? -8.604 6.862 11.099 1.00 89.81 88 GLU A C 1
ATOM 650 O O . GLU A 1 88 ? -8.934 7.814 11.805 1.00 89.81 88 GLU A O 1
ATOM 655 N N . ALA A 1 89 ? -7.760 5.913 11.519 1.00 91.19 89 ALA A N 1
ATOM 656 C CA . ALA A 1 89 ? -7.253 5.824 12.890 1.00 91.19 89 ALA A CA 1
ATOM 657 C C . ALA A 1 89 ? -6.494 7.086 13.340 1.00 91.19 89 ALA A C 1
ATOM 659 O O . ALA A 1 89 ? -6.603 7.500 14.491 1.00 91.19 89 ALA A O 1
ATOM 660 N N . PHE A 1 90 ? -5.751 7.721 12.428 1.00 92.25 90 PHE A N 1
ATOM 661 C CA . PHE A 1 90 ? -5.003 8.953 12.700 1.00 92.25 90 PHE A CA 1
ATOM 662 C C . PHE A 1 90 ? -5.726 10.235 12.235 1.00 92.25 90 PHE A C 1
ATOM 664 O O . PHE A 1 90 ? -5.115 11.303 12.213 1.00 92.25 90 PHE A O 1
ATOM 671 N N . ALA A 1 91 ? -7.002 10.151 11.834 1.00 82.44 91 ALA A N 1
ATOM 672 C CA . ALA A 1 91 ? -7.804 11.264 11.307 1.00 82.44 91 ALA A CA 1
ATOM 673 C C . ALA A 1 91 ? -7.130 12.067 10.162 1.00 82.44 91 ALA A C 1
ATOM 675 O O . ALA A 1 91 ? -7.342 13.273 9.993 1.00 82.44 91 ALA A O 1
ATOM 676 N N . VAL A 1 92 ? -6.323 11.400 9.331 1.00 80.88 92 VAL A N 1
ATOM 677 C CA . VAL A 1 92 ? -5.584 12.007 8.217 1.00 80.88 92 VAL A CA 1
ATOM 678 C C . VAL A 1 92 ? -6.480 12.119 6.983 1.00 80.88 92 VAL A C 1
ATOM 680 O O . VAL A 1 92 ? -6.666 11.162 6.225 1.00 80.88 92 VAL A O 1
ATOM 683 N N . LYS A 1 93 ? -6.983 13.327 6.706 1.00 74.88 93 LYS A N 1
ATOM 684 C CA . LYS A 1 93 ? -7.757 13.608 5.484 1.00 74.88 93 LYS A CA 1
ATOM 685 C C . LYS A 1 93 ? -6.890 13.444 4.230 1.00 74.88 93 LYS A C 1
ATOM 687 O O . LYS A 1 93 ? -5.748 13.900 4.170 1.00 74.88 93 LYS A O 1
ATOM 692 N N . LYS A 1 94 ? -7.439 12.807 3.192 1.00 68.25 94 LYS A N 1
ATOM 693 C CA . LYS A 1 94 ? -6.788 12.709 1.877 1.00 68.25 94 LYS A CA 1
ATOM 694 C C . LYS A 1 94 ? -6.636 14.116 1.291 1.00 68.25 94 LYS A C 1
ATOM 696 O O . LYS A 1 94 ? -7.634 14.782 1.030 1.00 68.25 94 LYS A O 1
ATOM 701 N N . ALA A 1 95 ? -5.401 14.563 1.076 1.00 64.06 95 ALA A N 1
ATOM 702 C CA . ALA A 1 95 ? -5.145 15.834 0.409 1.00 64.06 95 ALA A CA 1
ATOM 703 C C . ALA A 1 95 ? -5.631 15.767 -1.051 1.00 64.06 95 ALA A C 1
ATOM 705 O O . ALA A 1 95 ? -5.361 14.796 -1.767 1.00 64.06 95 ALA A O 1
ATOM 706 N N . ALA A 1 96 ? -6.387 16.779 -1.482 1.00 58.47 96 ALA A N 1
ATOM 707 C CA . ALA A 1 96 ? -6.849 16.887 -2.861 1.00 58.47 96 ALA A CA 1
ATOM 708 C C . ALA A 1 96 ? -5.646 17.081 -3.805 1.00 58.47 96 ALA A C 1
ATOM 710 O O . ALA A 1 96 ? -4.743 17.854 -3.475 1.00 58.47 96 ALA A O 1
ATOM 711 N N . PRO A 1 97 ? -5.615 16.425 -4.982 1.00 59.62 97 PRO A N 1
ATOM 712 C CA . PRO A 1 97 ? -4.503 16.577 -5.910 1.00 59.62 97 PRO A CA 1
ATOM 713 C C . PRO A 1 97 ? -4.428 18.030 -6.392 1.00 59.62 97 PRO A C 1
ATOM 715 O O . PRO A 1 97 ? -5.331 18.518 -7.075 1.00 59.62 97 PRO A O 1
ATOM 718 N N . ARG A 1 98 ? -3.336 18.728 -6.064 1.00 56.72 98 ARG A N 1
ATOM 719 C CA . ARG A 1 98 ? -3.079 20.078 -6.582 1.00 56.72 98 ARG A CA 1
ATOM 720 C C . ARG A 1 98 ? -2.829 19.984 -8.093 1.00 56.72 98 ARG A C 1
ATOM 722 O O . ARG A 1 98 ? -1.813 19.443 -8.524 1.00 56.72 98 ARG A O 1
ATOM 729 N N . ARG A 1 99 ? -3.765 20.482 -8.915 1.00 57.91 99 ARG A N 1
ATOM 730 C CA . ARG A 1 99 ? -3.584 20.609 -10.376 1.00 57.91 99 ARG A CA 1
ATOM 731 C C . ARG A 1 99 ? -2.481 21.631 -10.642 1.00 57.91 99 ARG A C 1
ATOM 733 O O . ARG A 1 99 ? -2.713 22.833 -10.560 1.00 57.91 99 ARG A O 1
ATOM 740 N N . THR A 1 100 ? -1.291 21.163 -10.993 1.00 55.47 100 THR A N 1
ATOM 741 C CA . THR A 1 100 ? -0.226 22.017 -11.515 1.00 55.47 100 THR A CA 1
ATOM 742 C C . THR A 1 100 ? -0.567 22.413 -12.955 1.00 55.47 100 THR A C 1
ATOM 744 O O . THR A 1 100 ? -0.357 21.655 -13.898 1.00 55.47 100 THR A O 1
ATOM 747 N N . LYS A 1 101 ? -1.135 23.612 -13.147 1.00 48.12 101 LYS A N 1
ATOM 748 C CA . LYS A 1 101 ? -1.135 24.265 -14.465 1.00 48.12 101 LYS A CA 1
ATOM 749 C C . LYS A 1 101 ? 0.303 24.701 -14.750 1.00 48.12 101 LYS A C 1
ATOM 751 O O . LYS A 1 101 ? 0.782 25.654 -14.146 1.00 48.12 101 LYS A O 1
ATOM 756 N N . VAL A 1 102 ? 0.991 23.994 -15.642 1.00 54.56 102 VAL A N 1
ATOM 757 C CA . VAL A 1 102 ? 2.277 24.444 -16.192 1.00 54.56 102 VAL A CA 1
ATOM 758 C C . VAL A 1 102 ? 1.983 25.597 -17.161 1.00 54.56 102 VAL A C 1
ATOM 760 O O . VAL A 1 102 ? 1.231 25.384 -18.115 1.00 54.56 102 VAL A O 1
ATOM 763 N N . PRO A 1 103 ? 2.504 26.818 -16.946 1.00 47.94 103 PRO A N 1
ATOM 764 C CA . PRO A 1 103 ? 2.322 27.895 -17.907 1.00 47.94 103 PRO A CA 1
ATOM 765 C C . PRO A 1 103 ? 3.160 27.605 -19.160 1.00 47.94 103 PRO A C 1
ATOM 767 O O . PRO A 1 103 ? 4.387 27.540 -19.104 1.00 47.94 103 PRO A O 1
ATOM 770 N N . VAL A 1 104 ? 2.496 27.428 -20.305 1.00 63.44 104 VAL A N 1
ATOM 771 C CA . VAL A 1 104 ? 3.149 27.437 -21.620 1.00 63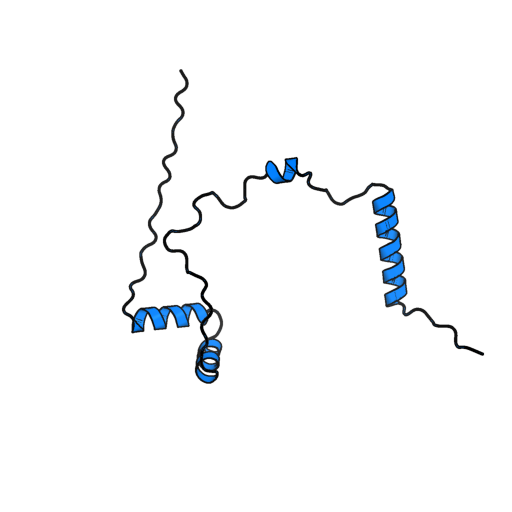.44 104 VAL A CA 1
ATOM 772 C C . VAL A 1 104 ? 3.650 28.856 -21.869 1.00 63.44 104 VAL A C 1
ATOM 774 O O . VAL A 1 104 ? 2.865 29.777 -22.093 1.00 63.44 104 VAL A O 1
ATOM 777 N N . ARG A 1 105 ? 4.968 29.046 -21.800 1.00 54.53 105 ARG A N 1
ATOM 778 C CA . ARG A 1 105 ? 5.620 30.306 -22.163 1.00 54.53 105 ARG A CA 1
ATOM 779 C C . ARG A 1 105 ? 5.541 30.436 -23.689 1.00 54.53 105 ARG A C 1
ATOM 781 O O . ARG A 1 105 ? 6.233 29.716 -24.403 1.00 54.53 105 ARG A O 1
ATOM 788 N N . ARG A 1 106 ? 4.661 31.304 -24.199 1.00 54.00 106 ARG A N 1
ATOM 789 C CA . ARG A 1 106 ? 4.653 31.692 -25.620 1.00 54.00 106 ARG A CA 1
ATOM 790 C C . ARG A 1 106 ? 5.944 32.458 -25.904 1.00 54.00 106 ARG A C 1
ATOM 792 O O . ARG A 1 106 ? 6.166 33.513 -25.318 1.00 54.00 106 ARG A O 1
ATOM 799 N N . SER A 1 107 ? 6.793 31.900 -26.763 1.00 47.44 107 SER A N 1
ATOM 800 C CA . SER A 1 107 ? 7.944 32.604 -27.326 1.00 47.44 107 SER A CA 1
ATOM 801 C C . SER A 1 107 ? 7.426 33.640 -28.316 1.00 47.44 107 SER A C 1
ATOM 803 O O . SER A 1 107 ? 6.774 33.283 -29.295 1.00 47.44 107 SER A O 1
ATOM 805 N N . ILE A 1 108 ? 7.675 34.911 -28.029 1.00 47.84 108 ILE A N 1
ATOM 806 C CA . ILE A 1 108 ? 7.467 36.015 -28.961 1.00 47.84 108 ILE A CA 1
ATOM 807 C C . ILE A 1 108 ? 8.806 36.180 -29.679 1.00 47.84 108 ILE A C 1
ATOM 809 O O . ILE A 1 108 ? 9.818 36.429 -29.029 1.00 47.84 108 ILE A O 1
ATOM 813 N N . SER A 1 109 ? 8.809 35.934 -30.987 1.00 47.44 109 SER A N 1
ATOM 814 C CA . SER A 1 109 ? 9.925 36.246 -31.880 1.00 47.44 109 SER A CA 1
ATOM 815 C C . SER A 1 109 ? 9.820 37.717 -32.269 1.00 47.44 109 SER A C 1
ATOM 817 O O . SER A 1 109 ? 8.747 38.150 -32.690 1.00 47.44 109 SER A O 1
ATOM 819 N N . GLY A 1 110 ? 10.924 38.443 -32.132 1.00 41.62 110 GLY A N 1
ATOM 820 C CA . GLY A 1 110 ? 11.193 39.751 -32.718 1.00 41.62 110 GLY A CA 1
ATOM 821 C C . GLY A 1 110 ? 12.631 39.748 -33.199 1.00 41.62 110 GLY A C 1
ATOM 822 O O . GLY A 1 110 ? 13.458 39.159 -32.465 1.00 41.62 110 GLY A O 1
#

InterPro domains:
  IPR025528 BrnA antitoxin of type II toxin-antitoxin system [PF14384] (41-89)